Protein AF-A0A963ZXK2-F1 (afdb_monomer_lite)

Structure (mmCIF, N/CA/C/O backbone):
data_AF-A0A963ZXK2-F1
#
_entry.id   AF-A0A963ZXK2-F1
#
loop_
_atom_site.group_PDB
_atom_site.id
_atom_site.type_symbol
_atom_site.label_atom_id
_atom_site.label_alt_id
_atom_site.label_comp_id
_atom_site.label_asym_id
_atom_site.label_entity_id
_atom_site.label_seq_id
_atom_site.pdbx_PDB_ins_code
_atom_site.Cartn_x
_atom_site.Cartn_y
_atom_site.Cartn_z
_atom_site.occupancy
_atom_site.B_iso_or_equiv
_atom_site.auth_seq_id
_atom_site.auth_comp_id
_atom_site.auth_asym_id
_atom_site.auth_atom_id
_atom_site.pdbx_PDB_model_num
ATOM 1 N N . MET A 1 1 ? -14.530 15.479 19.730 1.00 41.09 1 MET A N 1
ATOM 2 C CA . MET A 1 1 ? -13.302 16.102 19.194 1.00 41.09 1 MET A CA 1
ATOM 3 C C . MET A 1 1 ? -12.341 14.988 18.798 1.00 41.09 1 MET A C 1
ATOM 5 O O . MET A 1 1 ? -11.546 14.566 19.623 1.00 41.09 1 MET A O 1
ATOM 9 N N . SER A 1 2 ? -12.447 14.455 17.579 1.00 42.66 2 SER A N 1
ATOM 10 C CA . SER A 1 2 ? -11.485 13.460 17.076 1.00 42.66 2 SER A CA 1
ATOM 11 C C . SER A 1 2 ? -10.376 14.194 16.330 1.00 42.66 2 SER A C 1
ATOM 13 O O . SER A 1 2 ? -10.358 14.244 15.106 1.00 42.66 2 SER A O 1
ATOM 15 N N . ASN A 1 3 ? -9.503 14.850 17.096 1.00 47.38 3 ASN A N 1
ATOM 16 C CA 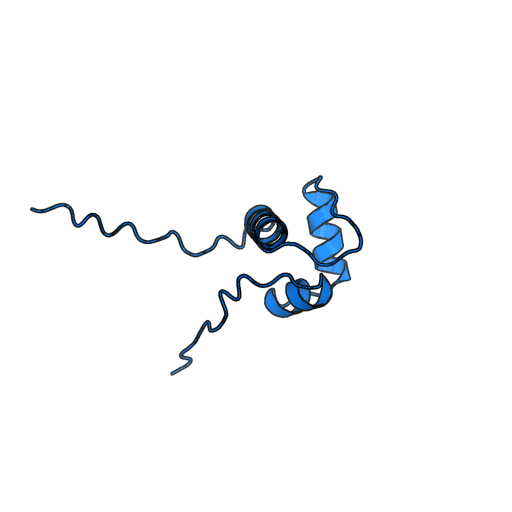. ASN A 1 3 ? -8.299 15.487 16.576 1.00 47.38 3 ASN A CA 1
ATOM 17 C C . ASN A 1 3 ? -7.190 14.445 16.475 1.00 47.38 3 ASN A C 1
ATOM 19 O O . ASN A 1 3 ? -6.742 13.969 17.518 1.00 47.38 3 ASN A O 1
ATOM 23 N N . LYS A 1 4 ? -6.764 14.166 15.233 1.00 43.09 4 LYS A N 1
ATOM 24 C CA . LYS A 1 4 ? -5.378 13.947 14.764 1.00 43.09 4 LYS A CA 1
ATOM 25 C C . LYS A 1 4 ? -5.312 12.883 13.660 1.00 43.09 4 LYS A C 1
ATOM 27 O O . LYS A 1 4 ? -5.307 11.695 13.972 1.00 43.09 4 LYS A O 1
ATOM 32 N N . PRO A 1 5 ? -5.134 13.260 12.383 1.00 48.22 5 PRO A N 1
ATOM 33 C CA . PRO A 1 5 ? -4.360 12.433 11.473 1.00 48.22 5 PRO A CA 1
ATOM 34 C C . PRO A 1 5 ? -2.875 12.675 11.786 1.00 48.22 5 PRO A C 1
ATOM 36 O O . PRO A 1 5 ? -2.175 13.387 11.073 1.00 48.22 5 PRO A O 1
ATOM 39 N N . GLU A 1 6 ? -2.401 12.146 12.916 1.00 49.62 6 GLU A N 1
ATOM 40 C CA . GLU A 1 6 ? -0.962 12.012 13.126 1.00 49.62 6 GLU A CA 1
ATOM 41 C C . GLU A 1 6 ? -0.442 10.920 12.186 1.00 49.62 6 GLU A C 1
ATOM 43 O O . GLU A 1 6 ? -1.061 9.868 12.041 1.00 49.62 6 GLU A O 1
ATOM 48 N N . HIS A 1 7 ? 0.716 11.203 11.584 1.00 46.44 7 HIS A N 1
ATOM 49 C CA . HIS A 1 7 ? 1.559 10.323 10.770 1.00 46.44 7 HIS A CA 1
ATOM 50 C C . HIS A 1 7 ? 1.439 10.431 9.240 1.00 46.44 7 HIS A C 1
ATOM 52 O O . HIS A 1 7 ? 1.351 9.430 8.528 1.00 46.44 7 HIS A O 1
ATOM 58 N N . LEU A 1 8 ? 1.751 11.622 8.716 1.00 48.84 8 LEU A N 1
ATOM 59 C CA . LEU A 1 8 ? 2.694 11.730 7.588 1.00 48.84 8 LEU A CA 1
ATOM 60 C C . LEU A 1 8 ? 4.091 11.239 8.033 1.00 48.84 8 LEU A C 1
ATOM 62 O O . LEU A 1 8 ? 5.072 11.976 8.050 1.00 48.84 8 LEU A O 1
ATOM 66 N N . ASN A 1 9 ? 4.189 9.981 8.466 1.00 50.69 9 ASN A N 1
ATOM 67 C CA . ASN A 1 9 ? 5.478 9.354 8.708 1.00 50.69 9 ASN A CA 1
ATOM 68 C C . ASN A 1 9 ? 6.049 8.980 7.337 1.00 50.69 9 ASN A C 1
ATOM 70 O O . ASN A 1 9 ? 5.709 7.925 6.795 1.00 50.69 9 ASN A O 1
ATOM 74 N N . HIS A 1 10 ? 6.913 9.849 6.804 1.00 57.25 10 HIS A N 1
ATOM 75 C CA . HIS A 1 10 ? 7.809 9.629 5.658 1.00 57.25 10 HIS A CA 1
ATOM 76 C C . HIS A 1 10 ? 8.894 8.574 5.957 1.00 57.25 10 HIS A C 1
ATOM 78 O O . HIS A 1 10 ? 10.057 8.716 5.586 1.00 57.25 10 HIS A O 1
ATOM 84 N N . THR A 1 11 ? 8.550 7.509 6.671 1.00 66.81 11 THR A N 1
ATOM 85 C CA . THR A 1 11 ? 9.459 6.399 6.948 1.00 66.81 11 THR A CA 1
ATOM 86 C C . THR A 1 11 ? 9.157 5.241 6.018 1.00 66.81 11 THR A C 1
ATOM 88 O O . THR A 1 11 ? 8.012 5.017 5.620 1.00 66.81 11 THR A O 1
ATOM 91 N N . ALA A 1 12 ? 10.208 4.510 5.642 1.00 78.50 12 ALA A N 1
ATOM 92 C CA . ALA A 1 12 ? 10.041 3.254 4.933 1.00 78.50 12 ALA A CA 1
ATOM 93 C C . ALA A 1 12 ? 9.156 2.328 5.775 1.00 78.50 12 ALA A C 1
ATOM 95 O O . ALA A 1 12 ? 9.363 2.203 6.983 1.00 78.50 12 ALA A O 1
ATOM 96 N N . LYS A 1 13 ? 8.161 1.708 5.146 1.00 83.62 13 LYS A N 1
ATOM 97 C CA . LYS A 1 13 ? 7.150 0.905 5.840 1.00 83.62 13 LYS A CA 1
ATOM 98 C C . LYS A 1 13 ? 7.021 -0.461 5.210 1.00 83.62 13 LYS A C 1
ATOM 100 O O . LYS A 1 13 ? 7.220 -0.653 4.007 1.00 83.62 13 LYS A O 1
ATOM 105 N N . THR A 1 14 ? 6.665 -1.436 6.031 1.00 87.31 14 THR A N 1
ATOM 106 C CA . THR A 1 14 ? 6.257 -2.733 5.508 1.00 87.31 14 THR A CA 1
ATOM 107 C C . THR A 1 14 ? 4.893 -2.615 4.833 1.00 87.31 14 THR A C 1
ATOM 109 O O . THR A 1 14 ? 4.086 -1.723 5.092 1.00 87.31 14 THR A O 1
ATOM 112 N N . ARG A 1 15 ? 4.605 -3.561 3.947 1.00 84.06 15 ARG A N 1
ATOM 113 C CA . ARG A 1 15 ? 3.304 -3.654 3.277 1.00 84.06 15 ARG A CA 1
ATOM 114 C C . ARG A 1 15 ? 2.156 -3.893 4.257 1.00 84.06 15 ARG A C 1
ATOM 116 O O . ARG A 1 15 ? 1.041 -3.464 3.996 1.00 84.06 15 ARG A O 1
ATOM 123 N N . GLU A 1 16 ? 2.416 -4.599 5.355 1.00 87.38 16 GLU A N 1
ATOM 124 C CA . GLU A 1 16 ? 1.423 -4.848 6.402 1.00 87.38 16 GLU A CA 1
ATOM 125 C C . GLU A 1 16 ? 1.099 -3.571 7.172 1.00 87.38 16 GLU A C 1
ATOM 127 O O . GLU A 1 16 ? -0.071 -3.294 7.421 1.00 87.38 16 GLU A O 1
ATOM 132 N N . GLU A 1 17 ? 2.111 -2.760 7.483 1.00 87.38 17 GLU A N 1
ATOM 133 C CA . GLU A 1 17 ? 1.904 -1.438 8.077 1.00 87.38 17 GLU A CA 1
ATOM 134 C C . GLU A 1 17 ? 1.123 -0.519 7.145 1.00 87.38 17 GLU A C 1
ATOM 136 O O . GLU A 1 17 ? 0.162 0.105 7.585 1.00 87.38 17 GLU A O 1
ATOM 141 N N . LEU A 1 18 ? 1.465 -0.494 5.852 1.00 86.56 18 LEU A N 1
ATOM 142 C CA . LEU A 1 18 ? 0.709 0.282 4.871 1.00 86.56 18 LEU A CA 1
ATOM 143 C C . LEU A 1 18 ? -0.745 -0.199 4.764 1.00 86.56 18 LEU A C 1
ATOM 145 O O . LEU A 1 18 ? -1.661 0.612 4.709 1.00 86.56 18 LEU A O 1
ATOM 149 N N . ALA A 1 19 ? -0.983 -1.512 4.775 1.00 87.81 19 ALA A N 1
ATOM 150 C CA . ALA A 1 19 ? -2.338 -2.057 4.733 1.00 87.81 19 ALA A CA 1
ATOM 151 C C . ALA A 1 19 ? -3.148 -1.646 5.973 1.00 87.81 19 ALA A C 1
ATOM 153 O O . ALA A 1 19 ? -4.278 -1.179 5.837 1.00 87.81 19 ALA A O 1
ATOM 154 N N . ARG A 1 20 ? -2.546 -1.752 7.166 1.00 86.19 20 ARG A N 1
ATOM 155 C CA . ARG A 1 20 ? -3.154 -1.327 8.436 1.00 86.19 20 ARG A CA 1
ATOM 156 C C . ARG A 1 20 ? -3.470 0.164 8.454 1.00 86.19 20 ARG A C 1
ATOM 158 O O . ARG A 1 20 ? -4.565 0.533 8.861 1.00 86.19 20 ARG A O 1
ATOM 165 N N . GLU A 1 21 ? -2.544 0.997 7.987 1.00 85.06 21 GLU A N 1
ATOM 166 C CA . GLU A 1 21 ? -2.724 2.450 7.893 1.00 85.06 21 GLU A CA 1
ATOM 167 C C . GLU A 1 21 ? -3.891 2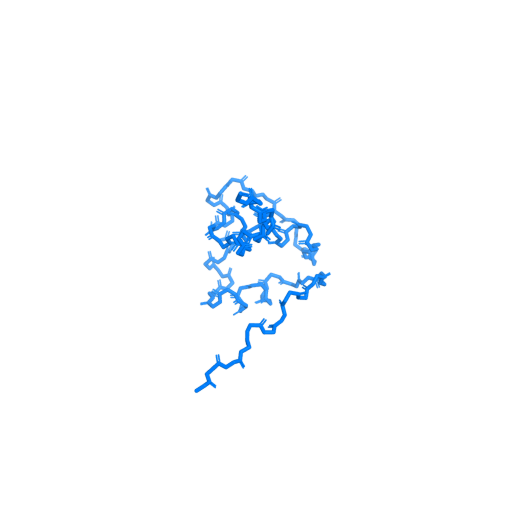.818 6.974 1.00 85.06 21 GLU A C 1
ATOM 169 O O . GLU A 1 21 ? -4.684 3.700 7.288 1.00 85.06 21 GLU A O 1
ATOM 174 N N . LEU A 1 22 ? -4.043 2.094 5.866 1.00 83.44 22 LEU A N 1
ATOM 175 C CA . LEU A 1 22 ? -5.145 2.287 4.928 1.00 83.44 22 LEU A CA 1
ATOM 176 C C . LEU A 1 22 ? -6.446 1.583 5.358 1.00 83.44 22 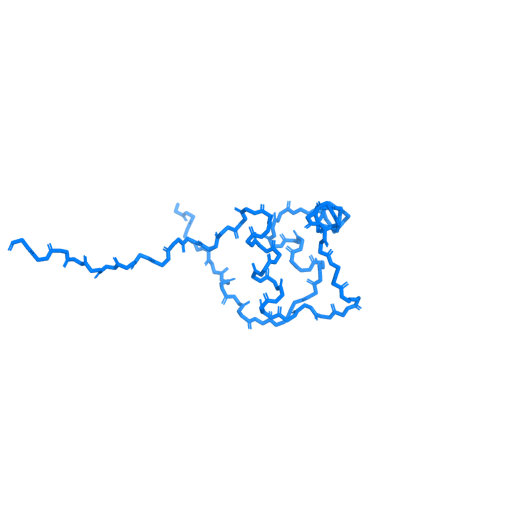LEU A C 1
ATOM 178 O O . LEU A 1 22 ? -7.409 1.558 4.590 1.00 83.44 22 LEU A O 1
ATOM 182 N N . GLY A 1 23 ? -6.482 0.974 6.549 1.00 86.12 23 GLY A N 1
ATOM 183 C CA . GLY A 1 23 ? -7.655 0.267 7.065 1.00 86.12 23 GLY A CA 1
ATOM 184 C C . GLY A 1 23 ? -8.055 -0.958 6.237 1.00 86.12 23 GLY A C 1
ATOM 185 O O . GLY A 1 23 ? -9.229 -1.321 6.198 1.00 86.12 23 GLY A O 1
ATOM 186 N N . MET A 1 24 ? -7.105 -1.594 5.544 1.00 86.94 24 MET A N 1
ATOM 187 C CA . MET A 1 24 ? -7.364 -2.742 4.676 1.00 86.94 24 MET A CA 1
ATOM 188 C C . MET A 1 24 ? -6.495 -3.953 5.014 1.00 86.94 24 MET A C 1
ATOM 190 O O . MET A 1 24 ? -5.454 -3.863 5.660 1.00 86.94 24 MET A O 1
ATOM 194 N N . SER A 1 25 ? -6.921 -5.129 4.549 1.00 90.06 25 SER A N 1
ATOM 195 C CA . SER A 1 25 ? -6.116 -6.341 4.692 1.00 90.06 25 SER A CA 1
ATOM 196 C C . SER A 1 25 ? -4.910 -6.321 3.746 1.00 90.06 25 SER A C 1
ATOM 198 O O . SER A 1 25 ? -4.987 -5.788 2.634 1.00 90.06 25 SER A O 1
ATOM 200 N N . TYR A 1 26 ? -3.813 -6.969 4.150 1.00 89.19 26 TYR A N 1
ATOM 201 C CA . TYR A 1 26 ? -2.619 -7.140 3.312 1.00 89.19 26 TYR A CA 1
ATOM 202 C C . TYR A 1 26 ? -2.959 -7.723 1.929 1.00 89.19 26 TYR A C 1
ATOM 204 O O . TYR A 1 26 ? -2.491 -7.233 0.900 1.00 89.19 26 TYR A O 1
ATOM 212 N N . SER A 1 27 ? -3.822 -8.741 1.893 1.00 89.50 27 SER A N 1
ATOM 213 C CA . SER A 1 27 ? -4.255 -9.399 0.658 1.00 89.50 27 SER A CA 1
ATOM 214 C C . SER A 1 27 ? -5.026 -8.447 -0.259 1.00 89.50 27 SER A C 1
ATOM 216 O O . SER A 1 27 ? -4.809 -8.449 -1.470 1.00 89.50 27 SER A O 1
ATOM 218 N N . THR A 1 28 ? -5.889 -7.598 0.312 1.00 89.88 28 THR A N 1
ATOM 219 C CA . THR A 1 28 ? -6.637 -6.573 -0.432 1.00 89.88 28 THR A CA 1
ATOM 220 C C . THR A 1 28 ? -5.699 -5.532 -1.030 1.00 89.88 28 THR A C 1
ATOM 222 O O . THR A 1 28 ? -5.824 -5.221 -2.215 1.00 89.88 28 THR A O 1
ATOM 225 N N . LE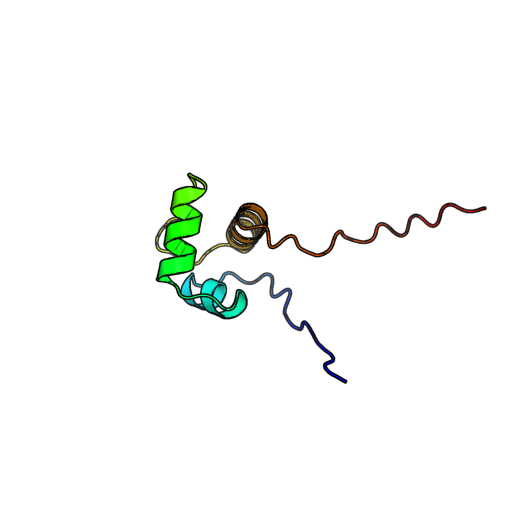U A 1 29 ? -4.742 -5.035 -0.239 1.00 87.94 29 LEU A N 1
ATOM 226 C CA . LEU A 1 29 ? -3.741 -4.076 -0.699 1.00 87.94 29 LEU A CA 1
ATOM 227 C C . LEU A 1 29 ? -2.948 -4.646 -1.880 1.00 87.94 29 LEU A C 1
ATOM 229 O O . LEU A 1 29 ? -2.823 -4.008 -2.922 1.00 87.94 29 LEU A O 1
ATOM 233 N N . TRP A 1 30 ? -2.460 -5.880 -1.745 1.00 86.75 30 TRP A N 1
ATOM 234 C CA . TRP A 1 30 ? -1.647 -6.519 -2.776 1.00 86.75 30 TRP A CA 1
ATOM 235 C C . TRP A 1 30 ? -2.426 -6.811 -4.059 1.00 86.75 30 TRP A C 1
ATOM 237 O O . TRP A 1 30 ? -1.882 -6.664 -5.155 1.00 86.75 30 TRP A O 1
ATOM 247 N N . ARG A 1 31 ? -3.705 -7.190 -3.938 1.00 88.19 31 ARG A N 1
ATOM 248 C CA . ARG A 1 31 ? -4.587 -7.364 -5.094 1.00 88.19 31 ARG A CA 1
ATOM 249 C C . ARG A 1 31 ? -4.744 -6.048 -5.852 1.00 88.19 31 ARG A C 1
ATOM 251 O O . ARG A 1 31 ? -4.457 -6.027 -7.041 1.00 88.19 31 ARG A O 1
ATOM 258 N N . ARG A 1 32 ? -5.063 -4.951 -5.158 1.00 87.88 32 ARG A N 1
ATOM 259 C CA . ARG A 1 32 ? -5.235 -3.639 -5.800 1.00 87.88 32 ARG A CA 1
ATOM 260 C C . ARG A 1 32 ? -3.949 -3.098 -6.426 1.00 87.88 32 ARG A C 1
ATOM 262 O O . ARG A 1 32 ? -3.992 -2.512 -7.499 1.00 87.88 32 ARG A O 1
ATOM 269 N N . ILE A 1 33 ? -2.800 -3.332 -5.792 1.00 85.81 33 ILE A N 1
ATOM 270 C CA . ILE A 1 33 ? -1.486 -2.996 -6.361 1.00 85.81 33 ILE A CA 1
ATOM 271 C C . ILE A 1 33 ? -1.232 -3.771 -7.664 1.00 85.81 33 ILE A C 1
ATOM 273 O O . ILE A 1 33 ? -0.736 -3.202 -8.630 1.00 85.81 33 ILE A O 1
ATOM 277 N N . ARG A 1 34 ? -1.585 -5.063 -7.719 1.00 85.81 34 ARG A N 1
ATOM 278 C CA . ARG A 1 34 ? -1.496 -5.829 -8.972 1.00 85.81 34 ARG A CA 1
ATOM 279 C C . ARG A 1 34 ? -2.483 -5.332 -10.022 1.00 85.81 34 ARG A C 1
ATOM 281 O O . ARG A 1 34 ? -2.119 -5.266 -11.189 1.00 85.81 34 ARG A O 1
ATOM 288 N N . GLU A 1 35 ? -3.705 -4.998 -9.616 1.00 86.62 35 GLU A N 1
ATOM 289 C CA . GLU A 1 35 ? -4.743 -4.458 -10.503 1.00 86.62 35 GLU A CA 1
ATOM 290 C C . 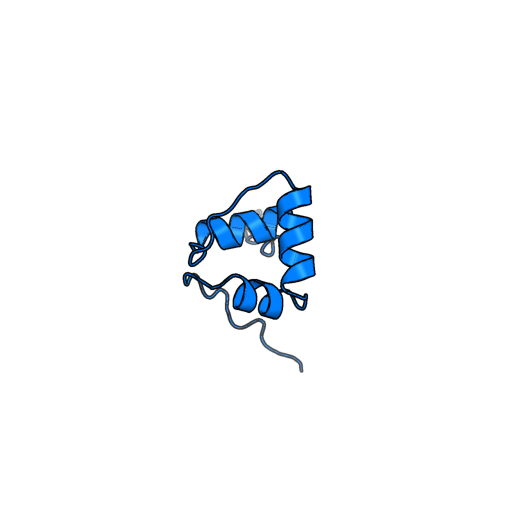GLU A 1 35 ? -4.339 -3.100 -11.097 1.00 86.62 35 GLU A C 1
ATOM 292 O O . GLU A 1 35 ? -4.688 -2.817 -12.237 1.00 86.62 35 GLU A O 1
ATOM 297 N N . SER A 1 36 ? -3.533 -2.299 -10.389 1.00 80.81 36 SER A N 1
ATOM 298 C CA . SER A 1 36 ? -2.955 -1.062 -10.936 1.00 80.81 36 SER A CA 1
ATOM 299 C C . SER A 1 36 ? -1.792 -1.295 -11.911 1.00 80.81 36 SER A C 1
ATOM 301 O O . SER A 1 36 ? -1.221 -0.337 -12.429 1.00 80.81 36 SER A O 1
ATOM 303 N N . GLY A 1 37 ? -1.417 -2.555 -12.163 1.00 81.94 37 GLY A N 1
ATOM 304 C CA . GLY A 1 37 ? -0.322 -2.930 -13.059 1.00 81.94 37 GLY A CA 1
ATOM 305 C C . GLY A 1 37 ? 1.072 -2.683 -12.478 1.00 81.94 37 GLY A C 1
ATOM 306 O O . GLY A 1 37 ? 2.067 -2.832 -13.1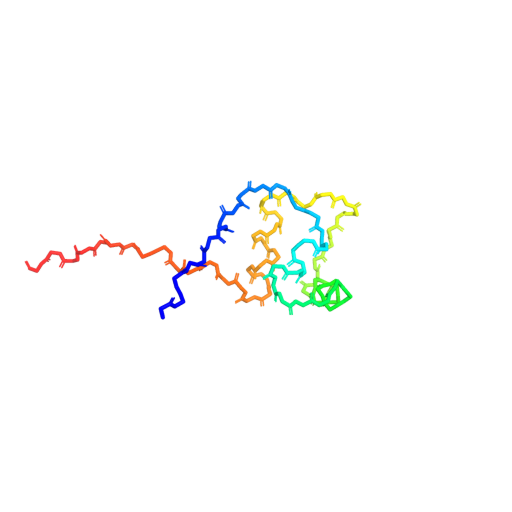87 1.00 81.94 37 GLY A O 1
ATOM 307 N N . ARG A 1 38 ? 1.174 -2.315 -11.195 1.00 80.62 38 ARG A N 1
ATOM 308 C CA . ARG A 1 38 ? 2.452 -2.008 -10.545 1.00 80.62 38 ARG A CA 1
ATOM 309 C C . ARG A 1 38 ? 3.010 -3.226 -9.820 1.00 80.62 38 ARG A C 1
ATOM 311 O O . ARG A 1 38 ? 2.294 -3.984 -9.166 1.00 80.62 38 ARG A O 1
ATOM 318 N N . HIS A 1 39 ? 4.325 -3.401 -9.903 1.00 80.12 39 HIS A N 1
ATOM 319 C CA . HIS A 1 39 ? 5.019 -4.503 -9.249 1.00 80.12 39 HIS A CA 1
ATOM 320 C C . HIS A 1 39 ? 6.081 -3.977 -8.288 1.00 80.12 39 HIS A C 1
ATOM 322 O O . HIS A 1 39 ? 7.080 -3.400 -8.708 1.00 80.12 39 HIS A O 1
ATOM 328 N N . TYR A 1 40 ? 5.879 -4.221 -6.994 1.00 81.25 40 TYR A N 1
ATOM 329 C CA . TYR A 1 40 ? 6.812 -3.798 -5.954 1.00 81.25 40 TYR A CA 1
ATOM 330 C C . TYR A 1 40 ? 7.587 -4.996 -5.382 1.00 81.25 40 TYR A C 1
ATOM 332 O O . TYR A 1 40 ? 7.014 -6.072 -5.168 1.00 81.25 40 TYR A O 1
ATOM 340 N N . PRO A 1 41 ? 8.888 -4.850 -5.093 1.00 76.62 41 PRO A N 1
ATOM 341 C CA . PRO A 1 41 ? 9.703 -5.912 -4.504 1.00 76.62 41 PRO A CA 1
ATOM 342 C C . PRO A 1 41 ? 9.252 -6.258 -3.076 1.00 76.62 41 PRO A C 1
ATOM 344 O O . PRO A 1 41 ? 8.732 -5.399 -2.361 1.00 76.62 41 PRO A O 1
ATOM 347 N N . ARG A 1 42 ? 9.426 -7.525 -2.653 1.00 75.38 42 ARG A N 1
ATOM 348 C CA . ARG A 1 42 ? 9.077 -8.076 -1.314 1.00 75.38 42 ARG A CA 1
ATOM 349 C C . ARG A 1 42 ? 10.003 -7.551 -0.198 1.00 75.38 42 ARG A C 1
ATOM 351 O O . ARG A 1 42 ? 10.522 -8.311 0.607 1.00 75.38 42 ARG A O 1
ATOM 358 N N . ARG A 1 43 ? 10.223 -6.240 -0.171 1.00 82.31 43 ARG A N 1
ATOM 359 C CA . ARG A 1 43 ? 11.049 -5.516 0.799 1.00 82.31 43 ARG A CA 1
ATOM 360 C C . ARG A 1 43 ? 10.239 -4.399 1.457 1.00 82.31 43 ARG A C 1
ATOM 362 O O . ARG A 1 43 ? 9.059 -4.217 1.144 1.00 82.31 43 ARG A O 1
ATOM 369 N N . LEU A 1 44 ? 10.892 -3.666 2.355 1.00 84.50 44 LEU A N 1
ATOM 370 C CA . LEU A 1 44 ? 10.395 -2.394 2.871 1.00 84.50 44 LEU A CA 1
ATOM 371 C C . LEU A 1 44 ? 10.097 -1.448 1.705 1.00 84.50 44 LEU A C 1
ATOM 373 O O . LEU A 1 44 ? 10.937 -1.267 0.823 1.00 84.50 44 LEU A O 1
ATOM 377 N N . LEU A 1 45 ? 8.892 -0.886 1.705 1.00 85.88 45 LEU A N 1
ATOM 378 C CA . LEU A 1 45 ? 8.492 0.125 0.745 1.00 85.88 45 LEU A CA 1
ATOM 379 C C . LEU A 1 45 ? 9.165 1.429 1.144 1.00 85.88 45 LEU A C 1
ATOM 381 O O . LEU A 1 45 ? 9.039 1.883 2.283 1.00 85.88 45 LEU A O 1
ATOM 385 N N . SER A 1 46 ? 9.873 2.022 0.197 1.00 86.62 46 SER A N 1
ATOM 386 C CA . SER A 1 46 ? 10.429 3.360 0.341 1.00 86.62 46 SER A CA 1
ATOM 387 C C . SER A 1 46 ? 9.285 4.365 0.506 1.00 86.62 46 SER A C 1
ATOM 389 O O . SER A 1 46 ? 8.209 4.127 -0.046 1.00 86.62 46 SER A O 1
ATOM 391 N N . PRO A 1 47 ? 9.492 5.508 1.179 1.00 83.88 47 PRO A N 1
ATOM 392 C CA . PRO A 1 47 ? 8.461 6.541 1.315 1.00 83.88 47 PRO A CA 1
ATOM 393 C C . PRO A 1 47 ? 7.818 6.911 -0.031 1.00 83.88 47 PRO A C 1
ATOM 395 O O . PRO A 1 47 ? 6.599 6.899 -0.156 1.00 83.88 47 PRO A O 1
ATOM 398 N N . ARG A 1 48 ? 8.638 7.056 -1.079 1.00 83.81 48 ARG A N 1
ATOM 399 C CA . ARG A 1 48 ? 8.176 7.288 -2.455 1.00 83.81 48 ARG A CA 1
ATOM 400 C C . ARG A 1 48 ? 7.276 6.171 -2.994 1.00 83.81 48 ARG A C 1
ATOM 402 O O . ARG A 1 48 ? 6.253 6.449 -3.603 1.00 83.81 48 ARG A O 1
ATOM 409 N N . GLU A 1 49 ? 7.632 4.905 -2.766 1.00 86.62 49 GLU A N 1
ATOM 410 C CA . GLU A 1 49 ? 6.810 3.763 -3.196 1.00 86.62 49 GLU A CA 1
ATOM 411 C C . GLU A 1 49 ? 5.473 3.741 -2.442 1.00 86.62 49 GLU A C 1
ATOM 413 O O . GLU A 1 49 ? 4.439 3.436 -3.031 1.00 86.62 49 GLU A O 1
ATOM 418 N N . VAL A 1 50 ? 5.484 4.093 -1.152 1.00 85.56 50 VAL A N 1
ATOM 419 C CA . VAL A 1 50 ? 4.271 4.224 -0.338 1.00 85.56 50 VAL A CA 1
ATOM 420 C C . VAL A 1 50 ? 3.352 5.305 -0.907 1.00 85.56 50 VAL A C 1
ATOM 422 O O . VAL A 1 50 ? 2.159 5.054 -1.059 1.00 85.56 50 VAL A O 1
ATOM 425 N N . GLU A 1 51 ? 3.886 6.474 -1.256 1.00 84.50 51 GLU A N 1
ATOM 426 C CA . GLU A 1 51 ? 3.113 7.559 -1.871 1.00 84.50 51 GLU A CA 1
ATOM 427 C C . GLU A 1 51 ? 2.556 7.177 -3.242 1.00 84.50 51 GLU A C 1
ATOM 429 O O . GLU A 1 51 ? 1.376 7.400 -3.505 1.00 84.50 51 GLU A O 1
ATOM 434 N N . GLU A 1 52 ? 3.354 6.527 -4.093 1.00 85.94 52 GLU A N 1
ATOM 435 C CA . GLU A 1 52 ? 2.879 6.035 -5.389 1.00 85.94 52 GLU A CA 1
ATOM 436 C C . GLU A 1 52 ? 1.744 5.018 -5.232 1.00 85.94 52 GLU A C 1
ATOM 438 O O . GLU A 1 52 ? 0.771 5.063 -5.982 1.00 85.94 52 GLU A O 1
ATOM 443 N N . ILE A 1 53 ? 1.841 4.115 -4.250 1.00 86.06 53 ILE A N 1
ATOM 444 C CA . ILE A 1 53 ? 0.776 3.154 -3.942 1.00 86.06 53 ILE A CA 1
ATOM 445 C C . ILE A 1 53 ? -0.468 3.892 -3.454 1.00 86.06 53 ILE A C 1
ATOM 447 O O . ILE A 1 53 ? -1.560 3.624 -3.943 1.00 86.06 53 ILE A O 1
ATOM 451 N N . LYS A 1 54 ? -0.324 4.831 -2.516 1.00 85.38 54 LYS A N 1
ATOM 452 C CA . LYS A 1 54 ? -1.443 5.628 -2.003 1.00 85.38 54 LYS A CA 1
ATOM 453 C C . LYS A 1 54 ? -2.152 6.375 -3.133 1.00 85.38 54 LYS A C 1
ATOM 455 O O . LYS A 1 54 ? -3.358 6.204 -3.305 1.00 85.38 54 LYS A O 1
ATOM 460 N N . SER A 1 55 ? -1.392 7.078 -3.969 1.00 83.75 55 SER A N 1
ATOM 461 C CA . SER A 1 55 ? -1.889 7.785 -5.151 1.00 83.75 55 SER A CA 1
ATOM 462 C C . SER A 1 55 ? -2.595 6.840 -6.132 1.00 83.75 55 SER A C 1
ATOM 464 O O . SER A 1 55 ? -3.739 7.087 -6.510 1.00 83.75 55 SER A O 1
ATOM 466 N N . ALA A 1 56 ? -1.984 5.696 -6.466 1.00 83.81 56 ALA A N 1
ATOM 467 C CA . ALA A 1 56 ? -2.573 4.701 -7.367 1.00 83.81 56 ALA A CA 1
ATOM 468 C C . ALA A 1 56 ? -3.873 4.080 -6.826 1.00 83.81 56 ALA A C 1
ATOM 470 O O . ALA A 1 56 ? -4.703 3.607 -7.600 1.00 83.81 56 ALA A O 1
ATOM 471 N N . LEU A 1 57 ? -4.052 4.063 -5.504 1.00 84.06 57 LEU A N 1
ATOM 472 C CA . LEU A 1 57 ? -5.248 3.556 -4.835 1.00 84.06 57 LEU A CA 1
ATOM 473 C C . LEU A 1 57 ? -6.307 4.638 -4.577 1.00 84.06 57 LEU A C 1
ATOM 475 O O . LEU A 1 57 ? -7.342 4.327 -3.989 1.00 84.06 57 LEU A O 1
ATOM 479 N N . GLY A 1 58 ? -6.061 5.887 -4.985 1.00 80.75 58 GLY A N 1
ATOM 480 C CA . GLY A 1 58 ? -6.958 7.018 -4.738 1.00 80.75 58 GLY A CA 1
ATOM 481 C C . GLY A 1 58 ? -6.872 7.592 -3.320 1.00 80.75 58 GLY A C 1
ATOM 482 O O . GLY A 1 58 ? -7.659 8.464 -2.965 1.00 80.75 58 GLY A O 1
ATOM 483 N N . PHE A 1 59 ? -5.905 7.148 -2.515 1.00 73.88 59 PHE A N 1
ATOM 484 C CA . PHE A 1 59 ? -5.514 7.825 -1.281 1.00 73.88 59 PHE A CA 1
ATOM 485 C C . PHE A 1 59 ? -4.554 8.955 -1.657 1.00 73.88 59 PHE A C 1
ATOM 487 O O . PHE A 1 59 ? -3.343 8.847 -1.488 1.00 73.88 59 PHE A O 1
ATOM 494 N N . SER A 1 60 ? -5.079 10.026 -2.247 1.00 53.91 60 SER A N 1
ATOM 495 C CA . SER A 1 60 ? -4.278 11.234 -2.433 1.00 53.91 60 SER A CA 1
ATOM 496 C C . SER A 1 60 ? -3.937 11.802 -1.052 1.00 53.91 60 SER A C 1
ATOM 498 O O . SER A 1 60 ? -4.835 11.856 -0.202 1.00 53.91 60 SER A O 1
ATOM 500 N N . PRO A 1 61 ? -2.697 12.262 -0.793 1.00 56.19 61 PRO A N 1
ATOM 501 C CA . PRO A 1 61 ? -2.527 13.261 0.252 1.00 56.19 61 PRO A CA 1
ATOM 502 C C . PRO A 1 61 ? -3.508 14.410 -0.046 1.00 56.19 61 PRO A C 1
ATOM 504 O O . PRO A 1 61 ? -3.787 14.666 -1.229 1.00 56.19 61 PRO A O 1
ATOM 507 N N . PRO A 1 62 ? -4.106 15.049 0.979 1.00 50.31 62 PRO A N 1
ATOM 508 C CA . PRO A 1 62 ? -4.905 16.245 0.741 1.00 50.31 62 PRO A CA 1
ATOM 509 C C . PRO A 1 62 ? -4.072 17.179 -0.143 1.00 50.31 62 PRO A C 1
ATOM 511 O O . PRO A 1 62 ? -2.861 17.256 0.096 1.00 50.31 62 PRO A O 1
ATOM 514 N N . PRO A 1 63 ? -4.662 17.797 -1.188 1.00 50.09 63 PRO A N 1
ATOM 515 C CA . PRO A 1 63 ? -3.922 18.744 -2.008 1.00 50.09 63 PRO A CA 1
ATOM 516 C C . PRO A 1 63 ? -3.225 19.695 -1.043 1.00 50.09 63 PRO A C 1
ATOM 518 O O . PRO A 1 63 ? -3.874 20.198 -0.120 1.00 50.09 63 PRO A O 1
ATOM 521 N N . GLU A 1 64 ? -1.905 19.849 -1.173 1.00 51.47 64 GLU A N 1
ATOM 522 C CA . GLU A 1 64 ? -1.224 20.933 -0.479 1.00 51.47 64 GLU A CA 1
ATOM 523 C C . GLU A 1 64 ? -2.009 22.183 -0.861 1.00 51.47 64 GLU A C 1
ATOM 525 O O . GLU A 1 64 ? -2.102 22.520 -2.043 1.00 51.47 64 GLU A O 1
ATOM 530 N N . TYR A 1 65 ? -2.717 22.764 0.110 1.00 48.16 65 TYR A N 1
ATOM 531 C CA . TYR A 1 65 ? -3.430 24.007 -0.104 1.00 48.16 65 TYR A CA 1
ATOM 532 C C . TYR A 1 65 ? -2.340 25.033 -0.379 1.00 48.16 65 TYR A C 1
ATOM 534 O O . TYR A 1 65 ? -1.704 25.547 0.542 1.00 48.16 65 TYR A O 1
ATOM 542 N N . ASP A 1 66 ? -2.093 25.258 -1.664 1.00 48.66 66 ASP A N 1
ATOM 543 C CA . ASP A 1 66 ? -1.410 26.425 -2.170 1.00 48.66 66 ASP A CA 1
ATOM 544 C C . ASP A 1 66 ? -2.272 27.618 -1.750 1.00 48.66 66 ASP A C 1
ATOM 546 O O . ASP A 1 66 ? -3.234 28.000 -2.413 1.00 48.66 66 ASP A O 1
ATOM 550 N N . ASN A 1 67 ? -1.997 28.141 -0.554 1.00 53.56 67 ASN A N 1
ATOM 551 C CA . ASN A 1 67 ? -2.514 29.425 -0.111 1.00 53.56 67 ASN A CA 1
ATOM 552 C C . ASN A 1 67 ? -1.744 30.513 -0.874 1.00 53.56 67 ASN A C 1
ATOM 554 O O . ASN A 1 67 ? -1.066 31.335 -0.265 1.00 53.56 67 ASN A O 1
ATOM 558 N N . THR A 1 68 ? -1.820 30.528 -2.206 1.00 53.56 68 THR A N 1
ATOM 559 C CA . THR A 1 68 ? -1.719 31.791 -2.932 1.00 53.56 68 THR A CA 1
ATOM 560 C C . THR A 1 68 ? -3.082 32.448 -2.810 1.00 53.56 68 THR A C 1
ATOM 562 O O . THR A 1 68 ? -3.959 32.376 -3.670 1.00 53.56 68 THR A O 1
ATOM 565 N N . GLU A 1 69 ? -3.270 33.028 -1.623 1.00 49.56 69 GLU A N 1
ATOM 566 C CA . GLU A 1 69 ? -4.228 34.085 -1.367 1.00 49.56 69 GLU A CA 1
ATOM 567 C C . GLU A 1 69 ? -4.138 35.042 -2.560 1.00 49.56 69 GLU A C 1
ATOM 569 O O . GLU A 1 69 ? -3.132 35.718 -2.774 1.00 49.56 69 GLU A O 1
ATOM 574 N N . THR A 1 70 ? -5.140 34.969 -3.434 1.00 53.94 70 THR A N 1
ATOM 575 C CA . THR A 1 70 ? -5.310 35.927 -4.516 1.00 53.94 70 THR A CA 1
ATOM 576 C C . THR A 1 70 ? -5.644 37.230 -3.815 1.00 53.94 70 THR A C 1
ATOM 578 O O . THR A 1 70 ? -6.772 37.418 -3.361 1.00 53.94 70 THR A O 1
ATOM 581 N N . GLU A 1 71 ? -4.611 38.049 -3.629 1.00 52.22 71 GLU A N 1
ATOM 582 C CA . GLU A 1 71 ? -4.711 39.427 -3.170 1.00 52.22 71 GLU A CA 1
ATOM 583 C C . GLU A 1 71 ? -5.802 40.114 -4.010 1.00 52.22 71 GLU A C 1
ATOM 585 O O . GLU A 1 71 ? -5.792 40.038 -5.244 1.00 52.22 71 GLU A O 1
ATOM 590 N N . ALA A 1 72 ? -6.804 40.646 -3.310 1.00 52.78 72 ALA A N 1
ATOM 591 C CA . ALA A 1 72 ? -7.994 41.282 -3.865 1.00 52.78 72 ALA A CA 1
ATOM 592 C C . ALA A 1 72 ? -7.699 42.669 -4.452 1.00 52.78 72 ALA A C 1
ATOM 594 O O . ALA A 1 72 ? -6.782 43.348 -3.939 1.00 52.78 72 ALA A O 1
#

pLDDT: mean 73.31, std 16.53, range [41.09, 90.06]

Radius of gyration: 14.95 Å; chains: 1; bounding box: 24×51×32 Å

Secondary structure (DSSP, 8-state):
----------S-B-HHHHHHHTTS-HHHHHHHHHHTT----SSPBPHHHHHHHHHHTT-PPPP---------

Foldseek 3Di:
DPDDPPDPPQAFAALCVLCVNVVHHSVVLVVLCVVLVHDDDNDGQHSVSSQVSCVSVVVHDDPPPPPPPPDD

Sequence (72 aa):
MSNKPEHLNHTAKTREELARELGMSYSTLWRRIRESGRHYPRRLLSPREVEEIKSALGFSPPPEYDNTETEA